Protein AF-A0A2S9FZV1-F1 (afdb_monomer_lite)

Secondary structure (DSSP, 8-state):
-PPPEEEE-S--TT--HHHHHHHHHHHTTSSEEEEE-TTSSSEEEEEESSS------STTHHHHHHHTTPEEP--S-TGGG---

pLDDT: mean 92.75, std 6.23, range [65.88, 98.25]

Sequence (84 aa):
ECPNIVALQGDLPALQSQELAEAIRAARAHPRSYVTDRHGTGPAALFSFGVLLDPHFGADSAQRHRRSGAVELTGAWPGLRSDI

Structure (mmCIF, N/CA/C/O backbone):
data_AF-A0A2S9FZV1-F1
#
_entry.id   AF-A0A2S9FZV1-F1
#
loop_
_atom_site.group_PDB
_atom_site.id
_atom_site.type_symbol
_atom_site.label_atom_id
_atom_site.label_alt_id
_atom_site.label_comp_id
_atom_site.label_asym_id
_atom_site.label_entity_id
_atom_site.label_seq_id
_atom_site.pdbx_PDB_ins_code
_atom_site.Cartn_x
_atom_site.Cartn_y
_atom_site.Cartn_z
_atom_site.occupancy
_atom_site.B_iso_or_equiv
_atom_site.auth_seq_id
_atom_site.auth_comp_id
_atom_site.auth_asym_id
_atom_site.auth_atom_id
_atom_site.pdbx_PDB_model_num
ATOM 1 N N . GLU A 1 1 ? -8.358 9.550 18.591 1.00 79.31 1 GLU A N 1
ATOM 2 C CA . GLU A 1 1 ? -8.679 8.608 17.496 1.00 79.31 1 GLU A CA 1
ATOM 3 C C . GLU A 1 1 ? -7.393 8.342 16.720 1.00 79.31 1 GLU A C 1
ATOM 5 O O . GLU A 1 1 ? -6.609 9.277 16.581 1.00 79.31 1 GLU A O 1
ATOM 10 N N . CYS A 1 2 ? -7.108 7.105 16.298 1.00 90.62 2 CYS A N 1
ATOM 11 C CA . CYS A 1 2 ? -5.921 6.848 15.471 1.00 90.62 2 CYS A CA 1
ATOM 12 C C . CYS A 1 2 ? -6.189 7.337 14.036 1.00 90.62 2 CYS A C 1
ATOM 14 O O . CYS A 1 2 ? -7.236 6.989 13.484 1.00 90.62 2 CYS A O 1
ATOM 16 N N . PRO A 1 3 ? -5.291 8.136 13.430 1.00 94.00 3 PRO A N 1
ATOM 17 C CA . PRO A 1 3 ? -5.494 8.654 12.083 1.00 94.00 3 PRO A CA 1
ATOM 18 C C . PRO A 1 3 ? -5.426 7.537 11.039 1.00 94.00 3 PRO A C 1
ATOM 20 O O . PRO A 1 3 ? -4.764 6.517 11.233 1.00 94.00 3 PRO A O 1
ATOM 23 N N . ASN A 1 4 ? -6.069 7.767 9.896 1.00 97.44 4 ASN A N 1
ATOM 24 C CA . ASN A 1 4 ? -5.891 6.915 8.727 1.00 97.44 4 ASN A CA 1
ATOM 25 C C . ASN A 1 4 ? -4.597 7.323 8.020 1.00 97.44 4 ASN A C 1
ATOM 27 O O . ASN A 1 4 ? -4.410 8.503 7.720 1.00 97.44 4 ASN A O 1
ATOM 31 N N . ILE A 1 5 ? -3.716 6.361 7.762 1.00 97.75 5 ILE A N 1
ATOM 32 C CA . ILE A 1 5 ? -2.392 6.604 7.182 1.00 97.75 5 ILE A CA 1
ATOM 33 C C . ILE A 1 5 ? -2.203 5.694 5.972 1.00 97.75 5 ILE A C 1
ATOM 35 O O . ILE A 1 5 ? -2.555 4.515 6.007 1.00 97.75 5 ILE A O 1
ATOM 39 N N . VAL A 1 6 ? -1.604 6.246 4.919 1.00 97.00 6 VAL A N 1
ATOM 40 C CA . VAL A 1 6 ? -1.104 5.495 3.766 1.00 97.00 6 VAL A CA 1
ATOM 41 C C . VAL A 1 6 ? 0.382 5.799 3.619 1.00 97.00 6 VAL A C 1
ATOM 43 O O . VAL A 1 6 ? 0.766 6.966 3.572 1.00 97.00 6 VAL A O 1
ATOM 46 N N . ALA A 1 7 ? 1.206 4.759 3.559 1.00 95.94 7 ALA A N 1
ATOM 47 C CA . ALA A 1 7 ? 2.606 4.848 3.166 1.00 95.94 7 ALA A CA 1
ATOM 48 C C . ALA A 1 7 ? 2.754 4.266 1.759 1.00 95.94 7 ALA A C 1
ATOM 50 O O . ALA A 1 7 ? 2.266 3.170 1.491 1.00 95.94 7 ALA A O 1
ATOM 51 N N . LEU A 1 8 ? 3.407 5.011 0.874 1.00 95.50 8 LEU A N 1
ATOM 52 C CA . LEU A 1 8 ? 3.533 4.713 -0.549 1.00 95.50 8 LEU A CA 1
ATOM 53 C C . LEU A 1 8 ? 5.013 4.765 -0.934 1.00 95.50 8 LEU A C 1
ATOM 55 O O . LEU A 1 8 ? 5.725 5.661 -0.472 1.00 95.50 8 LEU A O 1
ATOM 59 N N . GLN A 1 9 ? 5.473 3.824 -1.757 1.00 91.69 9 GLN A N 1
ATOM 60 C CA . GLN A 1 9 ? 6.811 3.896 -2.337 1.00 91.69 9 GLN A CA 1
ATOM 61 C C . GLN A 1 9 ? 6.974 5.151 -3.211 1.00 91.69 9 GLN A C 1
ATOM 63 O O . GLN A 1 9 ? 6.039 5.596 -3.876 1.00 91.69 9 GLN A O 1
ATOM 68 N N . GLY A 1 10 ? 8.162 5.759 -3.160 1.00 91.62 10 GLY A N 1
ATOM 69 C CA . GLY A 1 10 ? 8.447 7.032 -3.835 1.00 91.62 10 GLY A CA 1
ATOM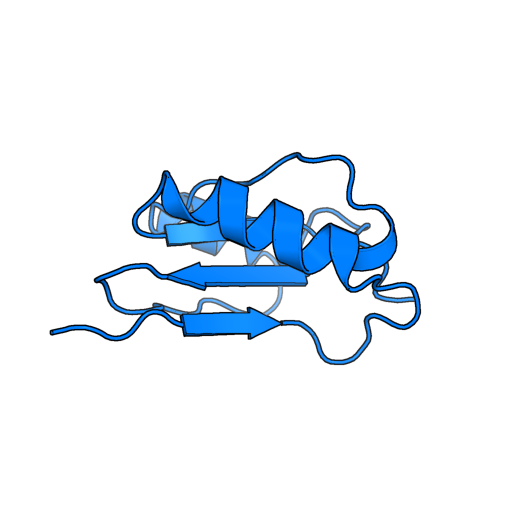 70 C C . GLY A 1 10 ? 8.807 6.894 -5.315 1.00 91.62 10 GLY A C 1
ATOM 71 O O . GLY A 1 10 ? 8.885 7.895 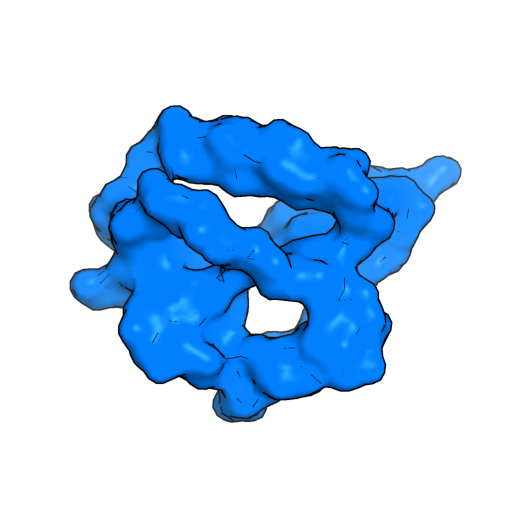-6.020 1.00 91.62 10 GLY A O 1
ATOM 72 N N . ASP A 1 11 ? 9.029 5.671 -5.774 1.00 91.94 11 ASP A N 1
ATOM 73 C CA . ASP A 1 11 ? 9.538 5.300 -7.087 1.00 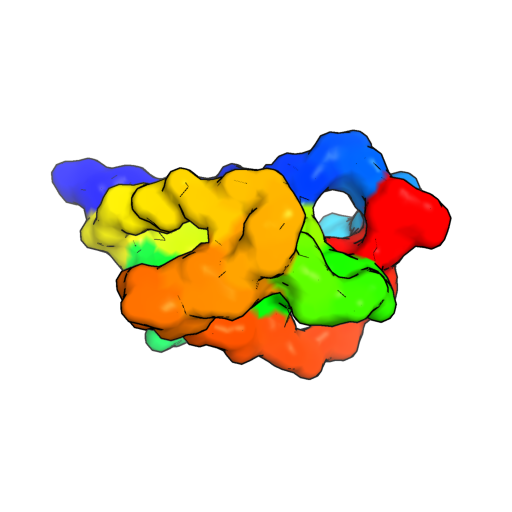91.94 11 ASP A CA 1
ATOM 74 C C . ASP A 1 11 ? 8.471 4.617 -7.946 1.00 91.94 11 ASP A C 1
ATOM 76 O O . ASP A 1 11 ? 8.785 3.716 -8.694 1.00 91.94 11 ASP A O 1
ATOM 80 N N . LEU A 1 12 ? 7.207 5.050 -7.887 1.00 92.75 12 LEU A N 1
ATOM 81 C CA . LEU A 1 12 ? 6.121 4.492 -8.709 1.00 92.75 12 LEU A CA 1
ATOM 82 C C . LEU A 1 12 ? 5.809 5.383 -9.933 1.00 92.75 12 LEU A C 1
ATOM 84 O O . LEU A 1 12 ? 4.789 6.082 -9.929 1.00 92.75 12 LEU A O 1
ATOM 88 N N . PRO A 1 13 ? 6.647 5.414 -10.994 1.00 94.06 13 PRO A N 1
ATOM 89 C CA . PRO A 1 13 ? 6.482 6.344 -12.116 1.00 94.06 13 PRO A CA 1
ATOM 90 C C . PRO A 1 13 ? 5.214 6.088 -12.938 1.00 94.06 13 PRO A C 1
ATOM 92 O O . PRO A 1 13 ? 4.737 6.988 -13.626 1.00 94.06 13 PRO A O 1
ATOM 95 N N . ALA A 1 14 ? 4.672 4.870 -12.879 1.00 95.44 14 ALA A N 1
ATOM 96 C CA . ALA A 1 14 ? 3.473 4.472 -13.609 1.00 95.44 14 ALA A CA 1
ATOM 97 C C . ALA A 1 14 ? 2.174 4.642 -12.799 1.00 95.44 14 ALA A C 1
ATOM 99 O O . ALA A 1 14 ? 1.104 4.327 -13.321 1.00 95.44 14 ALA A O 1
ATOM 100 N N . LEU A 1 15 ? 2.247 5.114 -11.546 1.00 96.38 15 LEU A N 1
ATOM 101 C CA . LEU A 1 15 ? 1.085 5.226 -10.666 1.00 96.38 15 LEU A CA 1
ATOM 102 C C . LEU A 1 15 ? 0.030 6.176 -11.233 1.00 96.38 15 LEU A C 1
ATOM 104 O O . LEU A 1 15 ? 0.289 7.357 -11.473 1.00 96.38 15 LEU A O 1
ATOM 108 N N . GLN A 1 16 ? -1.202 5.686 -11.335 1.00 96.94 16 GLN A N 1
ATOM 109 C CA . GLN A 1 16 ? -2.351 6.507 -11.691 1.00 96.94 16 GLN A CA 1
ATOM 110 C C . GLN A 1 16 ? -3.183 6.863 -10.457 1.00 96.94 16 GLN A C 1
ATOM 112 O O . GLN A 1 16 ? -3.391 6.055 -9.549 1.00 96.94 16 GLN A O 1
ATOM 117 N N . SER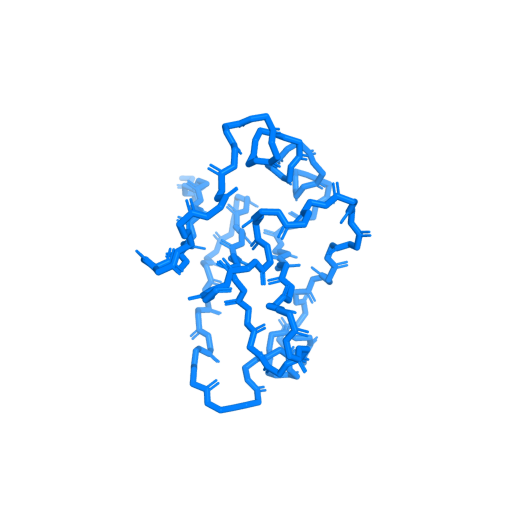 A 1 17 ? -3.743 8.077 -10.432 1.00 97.06 17 SER A N 1
ATOM 118 C CA . SER A 1 17 ? -4.576 8.531 -9.310 1.00 97.06 17 SER A CA 1
ATOM 119 C C . SER A 1 17 ? -5.802 7.638 -9.079 1.00 97.06 17 SER A C 1
ATOM 121 O O . SER A 1 17 ? -6.200 7.436 -7.932 1.00 97.06 17 SER A O 1
ATOM 123 N N . GLN A 1 18 ? -6.384 7.077 -10.147 1.00 97.88 18 GLN A N 1
ATOM 124 C CA . GLN A 1 18 ? -7.518 6.154 -10.047 1.00 97.88 18 GLN A CA 1
ATOM 125 C C . GLN A 1 18 ? -7.131 4.852 -9.333 1.00 97.88 18 GLN A C 1
ATOM 127 O O . GLN A 1 18 ? -7.872 4.394 -8.466 1.00 97.88 18 GLN A O 1
ATOM 132 N N . GLU A 1 19 ? -5.958 4.294 -9.636 1.00 97.50 19 GLU A N 1
ATOM 133 C CA . GLU A 1 19 ? -5.458 3.076 -8.992 1.00 97.50 19 GLU A CA 1
ATOM 134 C C . GLU A 1 19 ? -5.274 3.281 -7.486 1.00 97.50 19 GLU A C 1
ATOM 136 O O . GLU A 1 19 ? -5.725 2.464 -6.684 1.00 97.50 19 GLU A O 1
ATOM 141 N N . LEU A 1 20 ? -4.691 4.417 -7.083 1.00 97.12 20 LEU A N 1
ATOM 142 C CA . LEU A 1 20 ? -4.558 4.762 -5.668 1.00 97.12 20 LEU A CA 1
ATOM 143 C C . LEU A 1 20 ? -5.926 4.939 -4.993 1.00 97.12 20 LEU A C 1
ATOM 145 O O . LEU A 1 20 ? -6.135 4.450 -3.881 1.00 97.12 20 LEU A O 1
ATOM 149 N N . ALA A 1 21 ? -6.874 5.614 -5.648 1.00 98.00 21 ALA A N 1
ATOM 150 C CA . ALA A 1 21 ? -8.218 5.812 -5.110 1.00 98.00 21 ALA A CA 1
ATOM 151 C C . ALA A 1 21 ? -8.964 4.479 -4.915 1.00 98.00 21 ALA A C 1
ATOM 153 O O . ALA A 1 21 ? -9.612 4.263 -3.885 1.00 98.00 21 ALA A O 1
ATOM 154 N N . GLU A 1 22 ? -8.849 3.563 -5.874 1.00 98.19 22 GLU A N 1
ATOM 155 C CA . GLU A 1 22 ? -9.422 2.222 -5.787 1.00 98.19 22 GLU A CA 1
ATOM 156 C C . GLU A 1 22 ? -8.760 1.376 -4.697 1.00 98.19 22 GLU A C 1
ATOM 158 O O . GLU A 1 22 ? -9.472 0.727 -3.925 1.00 98.19 22 GLU A O 1
ATOM 163 N N . ALA A 1 23 ? -7.432 1.433 -4.575 1.00 97.81 23 ALA A N 1
ATOM 164 C CA . ALA A 1 23 ? -6.697 0.755 -3.515 1.00 97.81 23 ALA A CA 1
ATOM 165 C C . ALA A 1 23 ? -7.099 1.273 -2.127 1.00 97.81 23 ALA A C 1
ATOM 167 O O . ALA A 1 23 ? -7.389 0.473 -1.241 1.00 97.81 23 ALA A O 1
ATOM 168 N N . ILE A 1 24 ? -7.228 2.595 -1.943 1.00 98.12 24 ILE A N 1
ATOM 169 C CA . ILE A 1 24 ? -7.732 3.197 -0.695 1.00 98.12 24 ILE A CA 1
ATOM 170 C C . ILE A 1 24 ? -9.150 2.704 -0.388 1.00 98.12 24 ILE A C 1
ATOM 172 O O . ILE A 1 24 ? -9.450 2.361 0.756 1.00 98.12 24 ILE A O 1
ATOM 176 N N . ARG A 1 25 ? -10.037 2.651 -1.390 1.00 98.06 25 ARG A N 1
ATOM 177 C CA . ARG A 1 25 ? -11.411 2.157 -1.214 1.00 98.06 25 ARG A CA 1
ATOM 178 C C . ARG A 1 25 ? -11.434 0.692 -0.777 1.00 98.06 25 ARG A C 1
ATOM 180 O O . ARG A 1 25 ? -12.197 0.360 0.125 1.00 98.06 25 ARG A O 1
ATOM 187 N N . ALA A 1 26 ? -10.601 -0.157 -1.375 1.00 98.00 26 ALA A N 1
ATOM 188 C CA . ALA A 1 26 ? -10.470 -1.562 -0.988 1.00 98.00 26 ALA A CA 1
ATOM 189 C C . ALA A 1 26 ? -9.849 -1.724 0.412 1.00 98.00 26 ALA A C 1
ATOM 191 O O . ALA A 1 26 ? -10.303 -2.542 1.211 1.00 98.00 26 ALA A O 1
ATOM 192 N N . ALA A 1 27 ? -8.847 -0.907 0.737 1.00 97.88 27 ALA A N 1
ATOM 193 C CA . ALA A 1 27 ? -8.134 -0.950 2.006 1.00 97.88 27 ALA A CA 1
ATOM 194 C C . ALA A 1 27 ? -9.028 -0.622 3.213 1.00 97.88 27 ALA A C 1
ATOM 196 O O . ALA A 1 27 ? -8.832 -1.189 4.281 1.00 97.88 27 ALA A O 1
ATOM 197 N N . ARG A 1 28 ? -10.069 0.207 3.039 1.00 97.06 28 ARG A N 1
ATOM 198 C CA . ARG A 1 28 ? -11.039 0.548 4.101 1.00 97.06 28 ARG A CA 1
ATOM 199 C C . ARG A 1 28 ? -11.789 -0.648 4.693 1.00 97.06 28 ARG A C 1
ATOM 201 O O . ARG A 1 28 ? -12.346 -0.513 5.777 1.00 97.06 28 ARG A O 1
ATOM 208 N N . ALA A 1 29 ? -11.822 -1.791 4.007 1.00 97.31 29 ALA A N 1
ATOM 209 C CA . ALA A 1 29 ? -12.417 -3.020 4.531 1.00 97.31 29 ALA A CA 1
ATOM 210 C C . ALA A 1 29 ? -11.552 -3.704 5.609 1.00 97.31 29 ALA 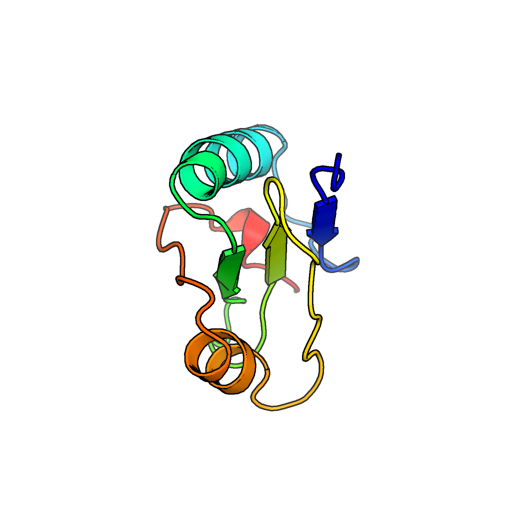A C 1
ATOM 212 O O . ALA A 1 29 ? -12.008 -4.652 6.245 1.00 97.31 29 ALA A O 1
ATOM 213 N N . HIS A 1 30 ? -10.318 -3.237 5.824 1.00 97.38 30 HIS A N 1
ATOM 214 C CA . HIS A 1 30 ? -9.346 -3.864 6.712 1.00 97.38 30 HIS A CA 1
ATOM 215 C C . HIS A 1 30 ? -8.715 -2.822 7.650 1.00 97.38 30 HIS A C 1
ATOM 217 O O . HIS A 1 30 ? -8.411 -1.713 7.211 1.00 97.38 30 HIS A O 1
ATOM 223 N N . PRO A 1 31 ? -8.437 -3.163 8.924 1.00 97.19 31 PRO A N 1
ATOM 224 C CA . PRO A 1 31 ? -7.686 -2.272 9.810 1.00 97.19 31 PRO A CA 1
ATOM 225 C C . PRO A 1 31 ? -6.288 -1.962 9.264 1.00 97.19 31 PRO A C 1
ATOM 227 O O . PRO A 1 31 ? -5.840 -0.820 9.313 1.00 97.19 31 PRO A O 1
ATOM 230 N N . ARG A 1 32 ? -5.611 -2.978 8.711 1.00 97.94 32 ARG A N 1
ATOM 231 C CA . ARG A 1 32 ? -4.325 -2.857 8.019 1.00 97.94 32 ARG A CA 1
ATOM 232 C C . ARG A 1 32 ? -4.320 -3.704 6.761 1.00 97.94 32 ARG A C 1
ATOM 234 O O . ARG A 1 32 ? -4.750 -4.859 6.775 1.00 97.94 32 ARG A O 1
ATOM 241 N N . SER A 1 33 ? -3.774 -3.151 5.692 1.00 98.25 33 SER A N 1
ATOM 242 C CA . SER A 1 33 ? -3.623 -3.856 4.424 1.00 98.25 33 SER A CA 1
ATOM 243 C C . SER A 1 33 ? -2.430 -3.334 3.640 1.00 98.25 33 SER A C 1
ATOM 245 O O . SER A 1 33 ? -1.940 -2.245 3.923 1.00 98.25 33 SER A O 1
ATOM 247 N N . TYR A 1 34 ? -1.959 -4.082 2.651 1.00 97.25 34 TYR A N 1
ATOM 248 C CA . TYR A 1 34 ? -0.836 -3.683 1.807 1.00 97.25 34 TYR A CA 1
ATOM 249 C C . TYR A 1 34 ? -1.030 -4.144 0.360 1.00 97.25 34 TYR A C 1
ATOM 251 O O . TYR A 1 34 ? -1.792 -5.070 0.095 1.00 97.25 34 TYR A O 1
ATOM 259 N N . VAL A 1 35 ? -0.340 -3.496 -0.573 1.00 96.06 35 VAL A N 1
ATOM 260 C CA . VAL A 1 35 ? -0.215 -3.917 -1.975 1.00 96.06 35 VAL A CA 1
ATOM 261 C C . VAL A 1 35 ? 1.237 -4.303 -2.199 1.00 96.06 35 VAL A C 1
ATOM 263 O O . VAL A 1 35 ? 2.126 -3.535 -1.845 1.00 96.06 35 VAL A O 1
ATOM 266 N N . THR A 1 36 ? 1.481 -5.487 -2.750 1.00 93.19 36 THR A N 1
ATOM 267 C CA . THR A 1 36 ? 2.824 -5.943 -3.131 1.00 93.19 36 THR A CA 1
ATOM 268 C C . THR A 1 36 ? 3.327 -5.247 -4.393 1.00 93.19 36 THR A C 1
ATOM 270 O O . THR A 1 36 ? 2.535 -4.914 -5.270 1.00 93.19 36 THR A O 1
ATOM 273 N N . ASP A 1 37 ? 4.637 -5.050 -4.498 1.00 89.94 37 ASP A N 1
ATOM 274 C CA . ASP A 1 37 ? 5.302 -4.590 -5.721 1.00 89.94 37 ASP A CA 1
ATOM 275 C C . ASP A 1 37 ? 5.221 -5.635 -6.862 1.00 89.94 37 ASP A C 1
ATOM 277 O O . ASP A 1 37 ? 4.627 -6.718 -6.734 1.00 89.94 37 ASP A O 1
ATOM 281 N N . ARG A 1 38 ? 5.804 -5.309 -8.021 1.00 85.56 38 ARG A N 1
ATOM 282 C CA . ARG A 1 38 ? 5.895 -6.200 -9.192 1.00 85.56 38 ARG A CA 1
ATOM 283 C C . ARG A 1 38 ? 6.702 -7.474 -8.932 1.00 85.56 38 ARG A C 1
ATOM 285 O O . ARG A 1 38 ? 6.467 -8.478 -9.600 1.00 85.56 38 ARG A O 1
ATOM 292 N N . HIS A 1 39 ? 7.653 -7.440 -8.001 1.00 82.69 39 HIS A N 1
ATOM 293 C CA . HIS A 1 39 ? 8.537 -8.557 -7.671 1.00 82.69 39 HIS A CA 1
ATOM 294 C C . HIS A 1 39 ? 7.928 -9.490 -6.610 1.00 82.69 39 HIS A C 1
ATOM 296 O O . HIS A 1 39 ? 8.384 -10.622 -6.449 1.00 82.69 39 HIS A O 1
ATOM 302 N N . GLY A 1 40 ? 6.873 -9.048 -5.922 1.00 78.38 40 GLY A N 1
ATOM 303 C CA . GLY A 1 40 ? 6.119 -9.805 -4.926 1.00 78.38 40 GLY A CA 1
ATOM 304 C C . GLY A 1 40 ? 6.804 -9.915 -3.561 1.00 78.38 40 GLY A C 1
ATOM 305 O O . GLY A 1 40 ? 6.302 -10.631 -2.691 1.00 78.38 40 GLY A O 1
ATOM 306 N N . THR A 1 41 ? 7.936 -9.241 -3.352 1.00 78.00 41 THR A N 1
ATOM 307 C CA . THR A 1 41 ? 8.762 -9.383 -2.139 1.00 78.00 41 THR A CA 1
ATOM 308 C C . THR A 1 41 ? 8.631 -8.190 -1.191 1.00 78.00 41 THR A C 1
ATOM 310 O O . THR A 1 41 ? 8.706 -8.377 0.032 1.00 78.00 41 THR A O 1
ATOM 313 N N . GLY A 1 42 ? 8.363 -6.992 -1.719 1.00 79.56 42 GLY A N 1
ATOM 314 C CA . GLY A 1 42 ? 8.107 -5.771 -0.961 1.00 79.56 42 GLY A CA 1
ATOM 315 C C . GLY A 1 42 ? 6.680 -5.227 -1.131 1.00 79.56 42 GLY A C 1
ATOM 316 O O . GLY A 1 42 ? 5.942 -5.641 -2.029 1.00 79.56 42 GLY A O 1
ATOM 317 N N . PRO A 1 43 ? 6.223 -4.341 -0.226 1.00 84.50 43 PRO A N 1
ATOM 318 C CA . PRO A 1 43 ? 4.996 -3.587 -0.392 1.00 84.50 43 PRO A CA 1
ATOM 319 C C . PRO A 1 43 ? 5.253 -2.315 -1.210 1.00 84.50 43 PRO A C 1
ATOM 321 O O . PRO A 1 43 ? 6.069 -1.483 -0.822 1.00 84.50 43 PRO A O 1
ATOM 324 N N . ALA A 1 44 ? 4.462 -2.108 -2.258 1.00 89.25 44 ALA A N 1
ATOM 325 C CA . ALA A 1 44 ? 4.373 -0.828 -2.950 1.00 89.25 44 ALA A CA 1
ATOM 326 C C . ALA A 1 44 ? 3.559 0.206 -2.149 1.00 89.25 44 ALA A C 1
ATOM 328 O O . ALA A 1 44 ? 3.834 1.407 -2.184 1.00 89.25 44 ALA A O 1
ATOM 329 N N . ALA A 1 45 ? 2.570 -0.262 -1.377 1.00 95.44 45 ALA A N 1
ATOM 330 C CA . ALA A 1 45 ? 1.775 0.572 -0.480 1.00 95.44 45 ALA A CA 1
ATOM 331 C C . ALA A 1 45 ? 1.360 -0.181 0.792 1.00 95.44 45 ALA A C 1
ATOM 333 O O . ALA A 1 45 ? 1.077 -1.379 0.751 1.00 95.44 45 ALA A O 1
ATOM 334 N N . LEU A 1 46 ? 1.265 0.537 1.910 1.00 97.50 46 LEU A N 1
ATOM 335 C CA . LEU A 1 46 ? 0.758 0.062 3.199 1.00 97.50 46 LEU A CA 1
ATOM 336 C C . LEU A 1 46 ? -0.315 1.029 3.710 1.00 97.50 46 LEU A C 1
ATOM 338 O O . LEU A 1 46 ? -0.132 2.244 3.695 1.00 97.50 46 LEU A O 1
ATOM 342 N N . PHE A 1 47 ? -1.422 0.481 4.198 1.00 98.06 47 PHE A N 1
ATOM 343 C CA . PHE A 1 47 ? -2.607 1.215 4.621 1.00 98.06 47 PHE A CA 1
ATOM 344 C C . PHE A 1 47 ? -2.947 0.884 6.073 1.00 98.06 47 PHE A C 1
ATOM 346 O O . PHE A 1 47 ? -2.852 -0.273 6.490 1.00 98.06 47 PHE A O 1
ATOM 353 N N . SER A 1 48 ? -3.394 1.893 6.817 1.00 97.94 48 SER A N 1
ATOM 354 C CA . SER A 1 48 ? -3.918 1.751 8.172 1.00 97.94 48 SER A CA 1
ATOM 355 C C . SER A 1 48 ? -5.165 2.602 8.364 1.00 97.94 48 SER A C 1
ATOM 357 O O . SER A 1 48 ? -5.142 3.800 8.070 1.00 97.94 48 SER A O 1
ATOM 359 N N . PHE A 1 49 ? -6.233 2.001 8.886 1.00 97.62 49 PHE A N 1
ATOM 360 C CA . PHE A 1 49 ? -7.499 2.670 9.175 1.00 97.62 49 PHE A CA 1
ATOM 361 C C . PHE A 1 49 ? -7.898 2.457 10.634 1.00 97.62 49 PHE A C 1
ATOM 363 O O . PHE A 1 49 ? -8.190 1.339 11.052 1.00 97.62 49 PHE A O 1
ATOM 370 N N . GLY A 1 50 ? -7.903 3.535 11.421 1.00 95.38 50 GLY A N 1
ATOM 371 C CA . GLY A 1 50 ? -8.273 3.490 12.841 1.00 95.38 50 GLY A CA 1
ATOM 372 C C . GLY A 1 50 ? -7.292 2.740 13.756 1.00 95.38 50 GLY A C 1
ATOM 373 O O . GLY A 1 50 ? -7.593 2.556 14.934 1.00 95.38 50 GLY A O 1
ATOM 374 N N . VAL A 1 51 ? -6.119 2.340 13.254 1.00 96.44 51 VAL A N 1
ATOM 375 C CA . VAL A 1 51 ? -5.056 1.648 14.005 1.00 96.44 51 VAL A CA 1
ATOM 376 C C . VAL A 1 51 ? -3.670 2.211 13.654 1.00 96.44 51 VAL A C 1
ATOM 378 O O . VAL A 1 51 ? -3.531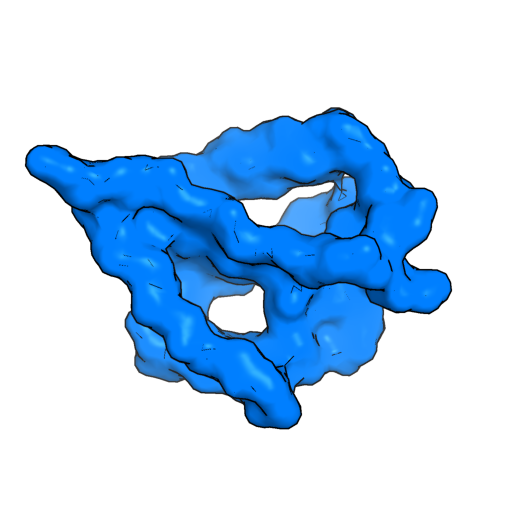 3.051 12.763 1.00 96.44 51 VAL A O 1
ATOM 381 N N . LEU A 1 52 ? -2.625 1.787 14.369 1.00 95.88 52 LEU A N 1
ATOM 382 C CA . LEU A 1 52 ? -1.246 2.178 14.057 1.00 95.88 52 LEU A CA 1
ATOM 383 C C . LEU A 1 52 ? -0.759 1.510 12.762 1.00 95.88 52 LEU A C 1
ATOM 385 O O . LEU A 1 52 ? -1.074 0.353 12.500 1.00 95.88 52 LEU A O 1
ATOM 389 N N . LEU A 1 53 ? 0.061 2.227 11.985 1.00 94.38 53 LEU A N 1
ATOM 390 C CA . LEU A 1 53 ? 0.587 1.745 10.703 1.00 94.38 53 LEU A CA 1
ATOM 391 C C . LEU A 1 53 ? 1.448 0.472 10.843 1.00 94.38 53 LEU A C 1
ATOM 393 O O . LEU A 1 53 ? 1.335 -0.436 10.017 1.00 94.38 53 LEU A O 1
ATOM 397 N N . ASP A 1 54 ? 2.273 0.400 11.896 1.00 94.12 54 ASP A N 1
ATOM 398 C CA . ASP A 1 54 ? 3.198 -0.714 12.180 1.00 94.12 54 ASP A CA 1
ATOM 399 C C . ASP A 1 54 ? 4.032 -1.122 10.934 1.00 94.12 54 ASP A C 1
ATOM 401 O O . ASP A 1 54 ? 3.827 -2.186 10.345 1.00 94.12 54 ASP A O 1
ATOM 405 N N . PRO A 1 55 ? 4.910 -0.235 10.425 1.00 93.06 55 PRO A N 1
ATOM 406 C CA . PRO A 1 55 ? 5.675 -0.490 9.206 1.00 93.06 55 PRO A CA 1
ATOM 407 C C . PRO A 1 55 ? 6.807 -1.513 9.424 1.00 93.06 55 PRO A C 1
ATOM 409 O O . PRO A 1 55 ? 7.607 -1.368 10.341 1.00 93.06 55 PRO A O 1
ATOM 412 N N . HIS A 1 56 ? 6.932 -2.496 8.523 1.00 91.12 56 HIS A N 1
ATOM 413 C CA . HIS A 1 56 ? 7.969 -3.545 8.537 1.00 91.12 56 HIS A CA 1
ATOM 414 C C . HIS A 1 56 ? 8.745 -3.586 7.207 1.00 91.12 56 HIS A C 1
ATOM 416 O O . HIS A 1 56 ? 8.991 -4.664 6.659 1.00 91.12 56 HIS A O 1
ATOM 422 N N . PHE A 1 57 ? 9.116 -2.416 6.672 1.00 86.12 57 PHE A N 1
ATOM 423 C CA . PHE A 1 57 ? 9.823 -2.252 5.389 1.00 86.12 57 PHE A CA 1
ATOM 424 C C . PHE A 1 57 ? 11.182 -2.981 5.323 1.00 86.12 57 PHE A C 1
ATOM 426 O O . PHE A 1 57 ? 11.693 -3.468 6.330 1.00 86.12 57 PHE A O 1
ATOM 433 N N . GLY A 1 58 ? 11.755 -3.092 4.119 1.00 82.69 58 GLY A N 1
ATOM 434 C CA . GLY A 1 58 ? 13.013 -3.806 3.837 1.00 82.69 58 GLY A CA 1
ATOM 435 C C . GLY A 1 58 ? 12.803 -5.159 3.141 1.00 82.69 58 GLY A C 1
ATOM 436 O O . GLY A 1 58 ? 11.683 -5.490 2.761 1.00 82.69 58 GLY A O 1
ATOM 437 N N . ALA A 1 59 ? 13.856 -5.968 2.998 1.00 81.38 59 ALA A N 1
ATOM 438 C CA . ALA A 1 59 ? 13.794 -7.291 2.347 1.00 81.38 59 ALA A CA 1
ATOM 439 C C . ALA A 1 59 ? 12.716 -8.191 2.976 1.00 81.38 59 ALA A C 1
ATOM 441 O O . ALA A 1 59 ? 12.596 -8.164 4.190 1.00 81.38 59 ALA A O 1
ATOM 442 N N . ASP A 1 60 ? 11.933 -8.961 2.215 1.00 84.81 60 ASP A N 1
ATOM 443 C CA . ASP A 1 60 ? 10.834 -9.827 2.713 1.00 84.81 60 ASP A CA 1
ATOM 444 C C . ASP A 1 60 ? 9.711 -9.107 3.487 1.00 84.81 60 ASP A C 1
ATOM 446 O O . ASP A 1 60 ? 8.968 -9.708 4.278 1.00 84.81 60 ASP A O 1
ATOM 450 N N . SER A 1 61 ? 9.564 -7.800 3.286 1.00 87.12 61 SER A N 1
ATOM 451 C CA . SER A 1 61 ? 8.569 -6.985 3.991 1.00 87.12 61 SER A CA 1
ATOM 452 C C . SER A 1 61 ? 7.134 -7.422 3.707 1.00 87.12 61 SER A C 1
ATOM 454 O O . SER A 1 61 ? 6.311 -7.372 4.621 1.00 87.12 61 SER A O 1
ATOM 456 N N . ALA A 1 62 ? 6.829 -7.955 2.519 1.00 87.94 62 ALA A N 1
ATOM 457 C CA . ALA A 1 62 ? 5.515 -8.539 2.239 1.00 87.94 62 ALA A CA 1
ATOM 458 C C . ALA A 1 62 ? 5.174 -9.682 3.216 1.00 87.94 62 ALA A C 1
ATOM 460 O O . ALA A 1 62 ? 4.069 -9.749 3.757 1.00 87.94 62 ALA A O 1
ATOM 461 N N . GLN A 1 63 ? 6.138 -10.563 3.513 1.00 89.75 63 GLN A N 1
ATOM 462 C CA . GLN A 1 63 ? 5.935 -11.645 4.477 1.00 89.75 63 GLN A CA 1
ATOM 463 C C . GLN A 1 63 ? 5.801 -11.108 5.907 1.00 89.75 63 GLN A C 1
ATOM 465 O O . GLN A 1 63 ? 4.954 -11.598 6.659 1.00 89.75 63 GLN A O 1
ATOM 470 N N . ARG A 1 64 ? 6.600 -10.104 6.290 1.00 93.50 64 ARG A N 1
ATOM 471 C CA . ARG A 1 64 ? 6.496 -9.481 7.620 1.00 93.50 64 ARG A CA 1
ATOM 472 C C . ARG A 1 64 ? 5.151 -8.800 7.841 1.00 93.50 64 ARG A C 1
ATOM 474 O O . ARG A 1 64 ? 4.553 -9.006 8.891 1.00 93.50 64 ARG A O 1
ATOM 481 N N . HIS A 1 65 ? 4.646 -8.065 6.854 1.00 94.62 65 HIS A N 1
ATOM 482 C CA . HIS A 1 65 ? 3.323 -7.447 6.923 1.00 94.62 65 HIS A CA 1
ATOM 483 C C . HIS A 1 65 ? 2.206 -8.480 7.045 1.00 94.62 65 HIS A C 1
ATOM 485 O O . HIS A 1 65 ? 1.334 -8.343 7.901 1.00 94.62 65 HIS A O 1
ATOM 491 N N . ARG A 1 66 ? 2.278 -9.568 6.272 1.00 93.44 66 ARG A N 1
ATOM 492 C CA . ARG A 1 66 ? 1.322 -10.672 6.403 1.00 93.44 66 ARG A CA 1
ATOM 493 C C . ARG A 1 66 ? 1.361 -11.300 7.801 1.00 93.44 66 ARG A C 1
ATOM 495 O O . ARG A 1 66 ? 0.316 -11.547 8.393 1.00 93.44 66 ARG A O 1
ATOM 502 N N . ARG A 1 67 ? 2.558 -11.523 8.361 1.00 94.38 67 ARG A N 1
ATOM 503 C CA . ARG A 1 67 ? 2.739 -12.071 9.721 1.00 94.38 67 ARG A CA 1
ATOM 504 C C . ARG A 1 67 ? 2.272 -11.119 10.825 1.00 94.38 67 ARG A C 1
ATOM 506 O O . ARG A 1 67 ? 1.814 -11.603 11.853 1.00 94.38 67 ARG A O 1
ATOM 513 N N . SER A 1 68 ? 2.352 -9.803 10.622 1.00 93.44 68 SER A N 1
ATOM 514 C CA . SER A 1 68 ? 1.816 -8.809 11.564 1.00 93.44 68 SER A CA 1
ATOM 515 C C . SER A 1 68 ? 0.304 -8.584 11.427 1.00 93.44 68 SER A C 1
ATOM 517 O O . SER A 1 68 ? -0.254 -7.734 12.119 1.00 93.44 68 SER A O 1
ATOM 519 N N . GLY A 1 69 ? -0.373 -9.347 10.559 1.00 95.19 69 GLY A N 1
ATOM 520 C CA . GLY A 1 69 ? -1.828 -9.337 10.407 1.00 95.19 69 GLY A CA 1
ATOM 521 C C . GLY A 1 69 ? -2.364 -8.354 9.365 1.00 95.19 69 GLY A C 1
ATOM 522 O O . GLY A 1 69 ? -3.574 -8.154 9.304 1.00 95.19 69 GLY A O 1
ATOM 523 N N . ALA A 1 70 ? -1.506 -7.738 8.544 1.00 97.00 70 ALA A N 1
ATOM 524 C CA . ALA A 1 70 ? -1.965 -6.933 7.415 1.00 97.00 70 ALA A CA 1
ATOM 525 C C . ALA A 1 70 ? -2.441 -7.831 6.260 1.00 97.00 70 ALA A C 1
ATOM 527 O O . ALA A 1 70 ? -1.809 -8.838 5.932 1.00 97.00 70 ALA A O 1
ATOM 528 N N . VAL A 1 71 ? -3.547 -7.445 5.622 1.00 97.19 71 VAL A N 1
ATOM 529 C CA . VAL A 1 71 ? -4.145 -8.181 4.497 1.00 97.19 71 VAL A CA 1
ATOM 530 C C . VAL A 1 71 ? -3.554 -7.705 3.171 1.00 97.19 71 VAL A C 1
ATOM 532 O O . VAL A 1 71 ? -3.461 -6.505 2.922 1.00 97.19 71 VAL A O 1
ATOM 535 N N . GLU A 1 72 ? -3.171 -8.633 2.298 1.00 96.12 72 GLU A N 1
ATOM 536 C CA . GLU A 1 72 ? -2.736 -8.286 0.944 1.00 96.12 72 GLU A CA 1
ATOM 537 C C . GLU A 1 72 ? -3.937 -7.949 0.056 1.00 96.12 72 GLU A C 1
ATOM 539 O O . GLU A 1 72 ? -4.891 -8.722 -0.033 1.00 96.12 72 GLU A O 1
ATOM 544 N N . LEU A 1 73 ? -3.876 -6.811 -0.630 1.00 96.81 73 LEU A N 1
ATOM 545 C CA . LEU A 1 73 ? -4.852 -6.407 -1.633 1.00 96.81 73 LEU A CA 1
ATOM 546 C C . LEU A 1 73 ? -4.342 -6.780 -3.028 1.00 96.81 73 LEU A C 1
ATOM 548 O O . LEU A 1 73 ? -3.240 -6.398 -3.422 1.00 96.81 73 LEU A O 1
ATOM 552 N N . THR A 1 74 ? -5.170 -7.487 -3.794 1.00 93.56 74 THR A N 1
ATOM 553 C CA . THR A 1 74 ? -4.814 -8.071 -5.101 1.00 93.56 74 THR A CA 1
ATOM 554 C C . THR A 1 74 ? -5.559 -7.428 -6.277 1.00 93.56 74 THR A C 1
ATOM 556 O O . THR A 1 74 ? -5.769 -8.061 -7.310 1.00 93.56 74 THR A O 1
ATOM 559 N N . GLY A 1 75 ? -5.983 -6.169 -6.130 1.00 93.19 75 GLY A N 1
ATOM 560 C CA . GLY A 1 75 ? -6.650 -5.429 -7.201 1.00 93.19 75 GLY A CA 1
ATOM 561 C C . GLY A 1 75 ? -5.753 -5.199 -8.421 1.00 93.19 75 GLY A C 1
ATOM 562 O O . GLY A 1 75 ? -4.523 -5.208 -8.330 1.00 93.19 75 GLY A O 1
ATOM 563 N N . ALA A 1 76 ? -6.384 -4.987 -9.578 1.00 94.06 76 ALA A N 1
ATOM 564 C CA . ALA A 1 76 ? -5.701 -4.738 -10.844 1.00 94.06 76 ALA A CA 1
ATOM 565 C C . ALA A 1 76 ? -5.189 -3.288 -10.918 1.00 94.06 76 ALA A C 1
ATOM 567 O O . ALA A 1 76 ? -5.786 -2.441 -11.573 1.00 94.06 76 ALA A O 1
ATOM 568 N N . TRP A 1 77 ? -4.079 -3.022 -10.229 1.00 95.81 77 TRP A N 1
ATOM 569 C CA . TRP A 1 77 ? -3.432 -1.708 -10.153 1.00 95.81 77 TRP A CA 1
ATOM 570 C C . TRP A 1 77 ? -1.984 -1.786 -10.658 1.00 95.81 77 TRP A C 1
ATOM 572 O O . TRP A 1 77 ? -1.051 -1.678 -9.861 1.00 95.81 77 TRP A O 1
ATOM 582 N N . PRO A 1 78 ? -1.762 -2.082 -11.950 1.00 93.12 78 PRO A N 1
ATOM 583 C CA . PRO A 1 78 ? -0.422 -2.294 -12.493 1.00 93.12 78 PRO A CA 1
ATOM 584 C C . PRO A 1 78 ? 0.532 -1.117 -12.240 1.00 93.12 78 PRO A C 1
ATOM 586 O O . PRO A 1 78 ? 1.695 -1.358 -11.926 1.00 93.12 78 PRO A O 1
ATOM 589 N N . GLY A 1 79 ? 0.057 0.131 -12.297 1.00 93.31 79 GLY A N 1
ATOM 590 C CA . GLY A 1 79 ? 0.869 1.316 -12.015 1.00 93.31 79 GLY A CA 1
ATOM 591 C C . GLY A 1 79 ? 1.249 1.454 -10.541 1.00 93.31 79 GLY A C 1
ATOM 592 O O . GLY A 1 79 ? 2.383 1.804 -10.228 1.00 93.31 79 GLY A O 1
ATOM 593 N N . LEU A 1 80 ? 0.354 1.073 -9.623 1.00 93.62 80 LEU A N 1
ATOM 594 C CA . LEU A 1 80 ? 0.632 1.010 -8.179 1.00 93.62 80 LEU A CA 1
ATOM 595 C C . LEU A 1 80 ? 1.628 -0.095 -7.802 1.00 93.62 80 LEU A C 1
ATOM 597 O O . LEU A 1 80 ? 2.124 -0.104 -6.683 1.00 93.62 80 LEU A O 1
ATOM 601 N N . ARG A 1 81 ? 1.913 -1.033 -8.707 1.00 91.88 81 ARG A N 1
ATOM 602 C CA . ARG A 1 81 ? 2.860 -2.133 -8.482 1.00 91.88 81 ARG A CA 1
ATOM 603 C C . ARG A 1 81 ? 4.182 -1.945 -9.226 1.00 91.88 81 ARG A C 1
ATOM 605 O O . ARG A 1 81 ? 5.082 -2.753 -9.020 1.00 91.88 81 ARG A O 1
ATOM 612 N N . SER A 1 82 ? 4.294 -0.939 -10.097 1.00 88.56 82 SER A N 1
ATOM 613 C CA . SER A 1 82 ? 5.478 -0.722 -10.935 1.00 88.56 82 SER A CA 1
ATOM 614 C C . SER A 1 82 ? 6.390 0.323 -10.306 1.00 88.56 82 SER A C 1
ATOM 616 O O . SER A 1 82 ? 6.157 1.520 -10.450 1.00 88.56 82 SER A O 1
ATOM 618 N N . ASP A 1 83 ? 7.424 -0.157 -9.624 1.00 75.94 83 ASP A N 1
ATOM 619 C CA . ASP A 1 83 ? 8.522 0.612 -9.028 1.00 75.94 83 ASP A CA 1
ATOM 620 C C . ASP A 1 83 ? 9.653 0.959 -10.028 1.00 75.94 83 ASP A C 1
ATOM 622 O O . ASP A 1 83 ? 10.549 1.748 -9.733 1.00 75.94 83 ASP A O 1
ATOM 626 N N . ILE A 1 84 ? 9.612 0.382 -11.238 1.00 65.88 84 ILE A N 1
ATOM 627 C CA . ILE A 1 84 ? 10.512 0.643 -12.381 1.00 65.88 84 ILE A CA 1
ATOM 628 C C . ILE A 1 84 ? 9.730 0.483 -13.683 1.00 65.88 84 ILE A C 1
ATOM 630 O O . ILE A 1 84 ? 8.920 -0.481 -13.754 1.00 65.88 84 ILE A O 1
#

Foldseek 3Di:
DDDKDKDADPQLPLFDPVLVVVVQVVQVVDQKAFEEAPVRQFTRMIIGDPDDRPQDGDGSRNVVCVVVPHHYDDDPGNSSRYSD

Radius of gyration: 11.65 Å; chains: 1; bounding box: 26×21×31 Å